Protein AF-A0A1Y5XX69-F1 (afdb_monomer)

Radius of gyration: 22.58 Å; Cα contacts (8 Å, |Δi|>4): 52; chains: 1; bounding box: 39×44×82 Å

Mean predicted aligned error: 10.99 Å

Secondary structure (DSSP, 8-state):
--HHHHHHHHHHHHHHHHHHHHHHHHS-HHHHHHHHHHHHHHHHHHHHHHHHHT-B-TTSBBSSSS-TT-PPBSS-HHHHHHHIIIIITGGGS-----------------

Sequence (110 aa):
MNEVLASTLRKAVYERLDYLDRLVNEADVPSRASLADSEIARMTAAWRSLLADHEPDERGRCRACGGWRRRRPHPCSVWTTAHKNLIVVDTRSTPTTGRHTAASYLPTAG

Organism: Kibdelosporangium aridum (NCBI:txid2030)

pLDDT: mean 82.32, std 16.82, range [44.62, 97.69]

Structure (mmCIF, N/CA/C/O backbone):
data_AF-A0A1Y5XX69-F1
#
_entry.id   AF-A0A1Y5XX69-F1
#
loop_
_atom_site.group_PDB
_atom_site.id
_atom_site.type_symbol
_atom_site.label_atom_id
_atom_site.label_alt_id
_atom_site.label_comp_id
_atom_site.label_asym_id
_atom_site.label_entity_id
_atom_site.label_seq_id
_atom_site.pdbx_PDB_ins_code
_atom_site.Cartn_x
_atom_site.Cartn_y
_atom_site.Cartn_z
_atom_site.occupancy
_atom_site.B_iso_or_equiv
_atom_site.auth_seq_id
_atom_site.auth_comp_id
_atom_site.auth_asym_id
_atom_site.auth_atom_id
_atom_site.pdbx_PDB_model_num
ATOM 1 N N . MET A 1 1 ? -2.046 -15.550 18.087 1.00 61.47 1 MET A N 1
ATOM 2 C CA . MET A 1 1 ? -1.209 -15.815 16.896 1.00 61.47 1 MET A CA 1
ATOM 3 C C . MET A 1 1 ? 0.183 -16.159 17.401 1.00 61.47 1 MET A C 1
ATOM 5 O O . MET A 1 1 ? 0.646 -15.446 18.280 1.00 61.47 1 MET A O 1
ATOM 9 N N . ASN A 1 2 ? 0.795 -17.261 16.950 1.00 86.19 2 ASN A N 1
ATOM 10 C CA . ASN A 1 2 ? 2.141 -17.641 17.399 1.00 86.19 2 ASN A CA 1
ATOM 11 C C . ASN A 1 2 ? 3.152 -16.575 16.937 1.00 86.19 2 ASN A C 1
ATOM 13 O O . ASN A 1 2 ? 3.106 -16.152 15.781 1.00 86.19 2 ASN A O 1
ATOM 17 N N . GLU A 1 3 ? 4.038 -16.144 17.828 1.00 84.12 3 GLU A N 1
ATOM 18 C CA . GLU A 1 3 ? 5.079 -15.144 17.574 1.00 84.12 3 GLU A CA 1
ATOM 19 C C . GLU A 1 3 ? 5.950 -15.512 16.362 1.00 84.12 3 GLU A C 1
ATOM 21 O O . GLU A 1 3 ? 6.250 -14.659 15.527 1.00 84.12 3 GLU A O 1
ATOM 26 N N . VAL A 1 4 ? 6.241 -16.806 16.193 1.00 87.69 4 VAL A N 1
ATOM 27 C CA . VAL A 1 4 ? 6.999 -17.346 15.052 1.00 87.69 4 VAL A CA 1
ATOM 28 C C . VAL A 1 4 ? 6.266 -17.150 13.718 1.00 87.69 4 VAL A C 1
ATOM 30 O O . VAL A 1 4 ? 6.885 -16.848 12.698 1.00 87.69 4 VAL A O 1
ATOM 33 N N . LEU A 1 5 ? 4.935 -17.282 13.702 1.00 89.75 5 LEU A N 1
ATOM 34 C CA . LEU A 1 5 ? 4.143 -17.062 12.488 1.00 89.75 5 LEU A CA 1
ATOM 35 C C . LEU A 1 5 ? 4.111 -15.573 12.122 1.00 89.75 5 LEU A C 1
ATOM 37 O O . LEU A 1 5 ? 4.270 -15.220 10.955 1.00 89.75 5 LEU A O 1
ATOM 41 N N . ALA A 1 6 ? 3.936 -14.699 13.117 1.00 87.69 6 ALA A N 1
ATOM 42 C CA . ALA A 1 6 ? 3.906 -13.255 12.905 1.00 87.69 6 ALA A CA 1
ATOM 43 C C . ALA A 1 6 ? 5.253 -12.723 12.385 1.00 87.69 6 ALA A C 1
ATOM 45 O O . ALA A 1 6 ? 5.279 -11.897 11.470 1.00 87.69 6 ALA A O 1
ATOM 46 N N . SER A 1 7 ? 6.371 -13.220 12.923 1.00 91.00 7 SER A N 1
ATOM 47 C CA . SER A 1 7 ? 7.710 -12.843 12.461 1.00 91.00 7 SER A CA 1
ATOM 48 C C . SER A 1 7 ? 8.008 -13.371 11.055 1.00 91.00 7 SER A C 1
ATOM 50 O O . SER A 1 7 ? 8.539 -12.626 10.230 1.00 91.00 7 SER A O 1
ATOM 52 N N . THR A 1 8 ? 7.593 -14.602 10.743 1.00 95.06 8 THR A N 1
ATOM 53 C CA . THR A 1 8 ? 7.748 -15.198 9.405 1.00 95.06 8 THR A CA 1
ATOM 54 C C . THR A 1 8 ? 6.958 -14.425 8.351 1.00 95.06 8 THR A C 1
ATOM 56 O O . THR A 1 8 ? 7.512 -14.068 7.314 1.00 95.06 8 THR A O 1
ATOM 59 N N . LEU A 1 9 ? 5.690 -14.097 8.631 1.00 94.38 9 LEU A N 1
ATOM 60 C CA . LEU A 1 9 ? 4.865 -13.292 7.727 1.00 94.38 9 LEU A CA 1
ATOM 61 C C . LEU A 1 9 ? 5.490 -11.915 7.487 1.00 94.38 9 LEU A C 1
ATOM 63 O O . LEU A 1 9 ? 5.619 -11.484 6.344 1.00 94.38 9 LEU A O 1
ATOM 67 N N . ARG A 1 10 ? 5.915 -11.236 8.560 1.00 94.38 10 ARG A N 1
ATOM 68 C CA . ARG A 1 10 ? 6.572 -9.928 8.463 1.00 94.38 10 ARG A CA 1
ATOM 69 C C . ARG A 1 10 ? 7.818 -10.003 7.579 1.00 94.38 10 ARG A C 1
ATOM 71 O O . ARG A 1 10 ? 7.982 -9.154 6.710 1.00 94.38 10 ARG A O 1
ATOM 78 N N . LYS A 1 11 ? 8.672 -11.008 7.786 1.00 96.19 11 LYS A N 1
ATOM 79 C CA . LYS A 1 11 ? 9.889 -11.211 6.991 1.00 96.19 11 LYS A CA 1
ATOM 80 C C . LYS A 1 11 ? 9.566 -11.424 5.511 1.00 96.19 11 LYS A C 1
ATOM 82 O O . LYS A 1 11 ? 10.108 -10.704 4.683 1.00 96.19 11 LYS A O 1
ATOM 87 N N . ALA A 1 12 ? 8.639 -12.327 5.195 1.00 95.81 12 ALA A N 1
ATOM 88 C CA . ALA A 1 12 ? 8.250 -12.617 3.815 1.00 95.81 12 ALA A CA 1
ATOM 89 C C . ALA A 1 12 ? 7.701 -11.378 3.082 1.00 95.81 12 ALA A C 1
ATOM 91 O O . ALA A 1 12 ? 7.980 -11.175 1.901 1.00 95.81 12 ALA A O 1
ATOM 92 N N . VAL A 1 13 ? 6.952 -10.517 3.784 1.00 95.69 13 VAL A N 1
ATOM 93 C CA . VAL A 1 13 ? 6.477 -9.244 3.223 1.00 95.69 13 VAL A CA 1
ATOM 94 C C . VAL A 1 13 ? 7.649 -8.325 2.873 1.00 95.69 13 VAL A C 1
ATOM 96 O O . VAL A 1 13 ? 7.679 -7.801 1.762 1.00 95.69 13 VAL A O 1
ATOM 99 N N . TYR A 1 14 ? 8.622 -8.147 3.773 1.00 96.69 14 TYR A N 1
ATOM 100 C CA . TYR A 1 14 ? 9.793 -7.309 3.486 1.00 96.69 14 TYR A CA 1
ATOM 101 C C . TYR A 1 14 ? 10.653 -7.879 2.354 1.00 96.69 14 TYR A C 1
ATOM 103 O O . TYR A 1 14 ? 10.996 -7.141 1.440 1.00 96.69 14 TYR A O 1
ATOM 111 N N . GLU A 1 15 ? 10.897 -9.190 2.332 1.00 96.81 15 GLU A N 1
ATOM 112 C CA . GLU A 1 15 ? 11.647 -9.835 1.244 1.00 96.81 15 GLU A CA 1
ATOM 113 C C . GLU A 1 15 ? 10.974 -9.639 -0.121 1.00 96.81 15 GLU A C 1
ATOM 115 O O . GLU A 1 15 ? 11.653 -9.435 -1.131 1.00 96.81 15 GLU A O 1
ATOM 120 N N . ARG A 1 16 ? 9.633 -9.657 -0.172 1.00 93.88 16 ARG A N 1
ATOM 121 C CA . ARG A 1 16 ? 8.902 -9.349 -1.407 1.00 93.88 16 ARG A CA 1
ATOM 122 C C . ARG A 1 16 ? 9.110 -7.899 -1.837 1.00 93.88 16 ARG A C 1
ATOM 124 O O . ARG A 1 16 ? 9.296 -7.667 -3.029 1.00 93.88 16 ARG A O 1
ATOM 131 N N . LEU A 1 17 ? 9.068 -6.945 -0.909 1.00 94.81 17 LEU A N 1
ATOM 132 C CA . LEU A 1 17 ? 9.304 -5.532 -1.219 1.00 94.81 17 LEU A CA 1
ATOM 133 C C . LEU A 1 17 ? 10.736 -5.310 -1.726 1.00 94.81 17 LEU A C 1
ATOM 135 O O . LEU A 1 17 ? 10.909 -4.684 -2.768 1.00 94.81 17 LEU A O 1
ATOM 139 N N . ASP A 1 18 ? 11.729 -5.915 -1.073 1.00 95.31 18 ASP A N 1
ATOM 140 C CA . ASP A 1 18 ? 13.135 -5.848 -1.489 1.00 95.31 18 ASP A CA 1
ATOM 141 C C . ASP A 1 18 ? 13.349 -6.474 -2.875 1.00 95.31 18 ASP A C 1
ATOM 143 O O . ASP A 1 18 ? 14.155 -6.003 -3.677 1.00 95.31 18 ASP A O 1
ATOM 147 N N . TYR A 1 19 ? 12.618 -7.547 -3.193 1.00 91.44 19 TYR A N 1
ATOM 148 C CA . TYR A 1 19 ? 12.650 -8.151 -4.523 1.00 91.44 19 TYR A CA 1
ATOM 149 C C . TYR A 1 19 ? 12.097 -7.222 -5.607 1.00 91.44 19 TYR A C 1
ATOM 151 O O . TYR A 1 19 ? 12.694 -7.125 -6.679 1.00 91.44 19 TYR A O 1
ATOM 159 N N . LEU A 1 20 ? 10.984 -6.536 -5.338 1.00 91.94 20 LEU A N 1
ATOM 160 C CA . LEU A 1 20 ? 10.410 -5.577 -6.283 1.00 91.94 20 LEU A CA 1
ATOM 161 C C . LEU A 1 20 ? 11.335 -4.380 -6.506 1.00 91.94 20 LEU A C 1
ATOM 163 O O . LEU A 1 20 ? 11.524 -3.978 -7.652 1.00 91.94 20 LEU A O 1
ATOM 167 N N . ASP A 1 21 ? 11.948 -3.862 -5.442 1.00 92.75 21 ASP A N 1
ATOM 168 C CA . ASP A 1 21 ? 12.912 -2.765 -5.540 1.00 92.75 21 ASP A CA 1
ATOM 169 C C . ASP A 1 21 ? 14.127 -3.162 -6.391 1.00 92.75 21 ASP A C 1
ATOM 171 O O . ASP A 1 21 ? 14.515 -2.451 -7.320 1.00 92.75 21 ASP A O 1
ATOM 175 N N . ARG A 1 22 ? 14.660 -4.369 -6.172 1.00 92.50 22 ARG A N 1
ATOM 176 C CA . ARG A 1 22 ? 15.754 -4.908 -6.985 1.00 92.50 22 ARG A CA 1
ATOM 177 C C . ARG A 1 22 ? 15.389 -5.001 -8.465 1.00 92.50 22 ARG A C 1
ATOM 179 O O . ARG A 1 22 ? 16.159 -4.556 -9.309 1.00 92.50 22 ARG A O 1
ATOM 186 N N . LEU A 1 23 ? 14.208 -5.532 -8.793 1.00 90.06 23 LEU A N 1
ATOM 187 C CA . LEU A 1 23 ? 13.768 -5.635 -10.187 1.00 90.06 23 LEU A CA 1
ATOM 188 C C . LEU A 1 23 ? 13.646 -4.268 -10.863 1.00 90.06 23 LEU A C 1
ATOM 190 O O . LEU A 1 23 ? 14.032 -4.125 -12.019 1.00 90.06 23 LEU A O 1
ATOM 194 N N . VAL A 1 24 ? 13.121 -3.260 -10.167 1.00 89.56 24 VAL A N 1
ATOM 195 C CA . VAL A 1 24 ? 12.990 -1.909 -10.731 1.00 89.56 24 VAL A CA 1
ATOM 196 C C . VAL A 1 24 ? 14.359 -1.296 -11.048 1.00 89.56 24 VAL A C 1
ATOM 198 O O . VAL A 1 24 ? 14.477 -0.585 -12.049 1.00 89.56 24 VAL A O 1
ATOM 201 N N . ASN A 1 25 ? 15.376 -1.589 -10.234 1.00 91.50 25 ASN A N 1
ATOM 202 C CA . ASN A 1 25 ? 16.723 -1.034 -10.371 1.00 91.50 25 ASN A CA 1
ATOM 203 C C . ASN A 1 25 ? 17.624 -1.815 -11.344 1.00 91.50 25 ASN A C 1
ATOM 205 O O . ASN A 1 25 ? 18.476 -1.212 -11.992 1.00 91.50 25 ASN A O 1
ATOM 209 N N . GLU A 1 26 ? 17.446 -3.133 -11.457 1.00 93.31 26 GLU A N 1
ATOM 210 C CA . GLU A 1 26 ? 18.367 -4.011 -12.195 1.00 93.31 26 GLU A CA 1
ATOM 211 C C . GLU A 1 26 ? 17.809 -4.524 -13.532 1.00 93.31 26 GLU A C 1
ATOM 213 O O . GLU A 1 26 ? 18.588 -4.880 -14.416 1.00 93.31 26 GLU A O 1
ATOM 218 N N . ALA A 1 27 ? 16.484 -4.588 -13.707 1.00 90.06 27 ALA A N 1
ATOM 219 C CA . ALA A 1 27 ? 15.897 -5.193 -14.901 1.00 90.06 27 ALA A CA 1
ATOM 220 C C . ALA A 1 27 ? 15.934 -4.264 -16.127 1.00 90.06 27 ALA A C 1
ATOM 222 O O . ALA A 1 27 ? 15.905 -3.033 -16.024 1.00 90.06 27 ALA A O 1
ATOM 223 N N . ASP A 1 28 ? 15.946 -4.870 -17.317 1.00 91.88 28 ASP A N 1
ATOM 224 C CA . ASP A 1 28 ? 15.832 -4.137 -18.575 1.00 91.88 28 ASP A CA 1
ATOM 225 C C . ASP A 1 28 ? 14.464 -3.445 -18.732 1.00 91.88 28 ASP A C 1
ATOM 227 O O . ASP A 1 28 ? 13.494 -3.714 -18.018 1.00 91.88 28 ASP A O 1
ATOM 231 N N . VAL A 1 29 ? 14.385 -2.499 -19.671 1.00 91.31 29 VAL A N 1
ATOM 232 C CA . VAL A 1 29 ? 13.182 -1.678 -19.881 1.00 91.31 29 VAL A CA 1
ATOM 233 C C . VAL A 1 29 ? 11.934 -2.523 -20.201 1.00 91.31 29 VAL A C 1
ATOM 235 O O . VAL A 1 29 ? 10.904 -2.271 -19.572 1.00 91.31 29 VAL A O 1
ATOM 238 N N . PRO A 1 30 ? 11.974 -3.530 -21.101 1.00 89.19 30 PRO A N 1
ATOM 239 C CA . PRO A 1 30 ? 10.818 -4.396 -21.350 1.00 89.19 30 PRO A CA 1
ATOM 240 C C . PRO A 1 30 ? 10.345 -5.161 -20.107 1.00 89.19 30 PRO A C 1
ATOM 242 O O . PRO A 1 30 ? 9.146 -5.201 -19.823 1.00 89.19 30 PRO A O 1
ATOM 245 N N . SER A 1 31 ? 11.272 -5.721 -19.328 1.00 86.31 31 SER A N 1
ATOM 246 C CA . SER A 1 31 ? 10.957 -6.453 -18.099 1.00 86.31 31 SER A CA 1
ATOM 247 C C . SER A 1 31 ? 10.362 -5.531 -17.036 1.00 86.31 31 SER A C 1
ATOM 249 O O . SER A 1 31 ? 9.391 -5.895 -16.372 1.00 86.31 31 SER A O 1
ATOM 251 N N . ARG A 1 32 ? 10.879 -4.302 -16.912 1.00 90.69 32 ARG A N 1
ATOM 252 C CA . ARG A 1 32 ? 10.319 -3.268 -16.028 1.00 90.69 32 ARG A CA 1
ATOM 253 C C . ARG A 1 32 ? 8.913 -2.850 -16.445 1.00 90.69 32 ARG A C 1
ATOM 255 O O . ARG A 1 32 ? 8.060 -2.703 -15.576 1.00 90.69 32 ARG A O 1
ATOM 262 N N . ALA A 1 33 ? 8.658 -2.682 -17.743 1.00 88.75 33 ALA A N 1
ATOM 263 C CA . ALA A 1 33 ? 7.329 -2.346 -18.252 1.00 88.75 33 ALA A CA 1
ATOM 264 C C . ALA A 1 33 ? 6.318 -3.465 -17.951 1.00 88.75 33 ALA A C 1
ATOM 266 O O . ALA A 1 33 ? 5.261 -3.205 -17.381 1.00 88.75 33 ALA A O 1
ATOM 267 N N . SER A 1 34 ? 6.686 -4.722 -18.223 1.00 87.00 34 SER A N 1
ATOM 268 C CA . SER A 1 34 ? 5.843 -5.878 -17.894 1.00 87.00 34 SER A CA 1
ATOM 269 C C . SER A 1 34 ? 5.592 -6.012 -16.388 1.00 87.00 34 SER A C 1
ATOM 271 O O . SER A 1 34 ? 4.492 -6.385 -15.971 1.00 87.00 34 SER A O 1
ATOM 273 N N . LEU A 1 35 ? 6.598 -5.718 -15.558 1.00 87.69 35 LEU A N 1
ATOM 274 C CA . LEU A 1 35 ? 6.443 -5.710 -14.108 1.00 87.69 35 LEU A CA 1
ATOM 275 C C . LEU A 1 35 ? 5.474 -4.607 -13.669 1.00 87.69 35 LEU A C 1
ATOM 277 O O . LEU A 1 35 ? 4.584 -4.885 -12.865 1.00 87.69 35 LEU A O 1
ATOM 281 N N . ALA A 1 36 ? 5.616 -3.396 -14.216 1.00 88.31 36 ALA A N 1
ATOM 282 C CA . ALA A 1 36 ? 4.817 -2.228 -13.858 1.00 88.31 36 ALA A CA 1
ATOM 283 C C . ALA A 1 36 ? 3.316 -2.471 -14.046 1.00 88.31 36 ALA A C 1
ATOM 285 O O . ALA A 1 36 ? 2.566 -2.246 -13.102 1.00 88.31 36 ALA A O 1
ATOM 286 N N . ASP A 1 37 ? 2.876 -3.009 -15.186 1.00 88.00 37 ASP A N 1
ATOM 287 C CA . ASP A 1 37 ? 1.447 -3.270 -15.429 1.00 88.00 37 ASP A CA 1
ATOM 288 C C . ASP A 1 37 ? 0.842 -4.177 -14.351 1.00 88.00 37 ASP A C 1
ATOM 290 O O . ASP A 1 37 ? -0.218 -3.903 -13.778 1.00 88.00 37 ASP A O 1
ATOM 294 N N . SER A 1 38 ? 1.556 -5.256 -14.026 1.00 88.50 38 SER A N 1
ATOM 295 C CA . SER A 1 38 ? 1.079 -6.243 -13.064 1.00 88.50 38 SER A CA 1
ATOM 296 C C . SER A 1 38 ? 1.162 -5.745 -11.613 1.00 88.50 38 SER A C 1
ATOM 298 O O . SER A 1 38 ? 0.249 -6.000 -10.823 1.00 88.50 38 SER A O 1
ATOM 300 N N . GLU A 1 39 ? 2.221 -5.017 -11.250 1.00 91.31 39 GLU A N 1
ATOM 301 C CA . GLU A 1 39 ? 2.409 -4.502 -9.893 1.00 91.31 39 GLU A CA 1
ATOM 302 C C . GLU A 1 39 ? 1.551 -3.267 -9.616 1.00 91.31 39 GLU A C 1
ATOM 304 O O . GLU A 1 39 ? 0.979 -3.185 -8.535 1.00 91.31 39 GLU A O 1
ATOM 309 N N . ILE A 1 40 ? 1.357 -2.353 -10.574 1.00 91.38 40 ILE A N 1
ATOM 310 C CA . ILE A 1 40 ? 0.452 -1.199 -10.421 1.00 91.38 40 ILE A CA 1
ATOM 311 C C . ILE A 1 40 ? -0.977 -1.685 -10.167 1.00 91.38 40 ILE A C 1
ATOM 313 O O . ILE A 1 40 ? -1.643 -1.192 -9.249 1.00 91.38 40 ILE A O 1
ATOM 317 N N . ALA A 1 41 ? -1.441 -2.684 -10.926 1.00 92.25 41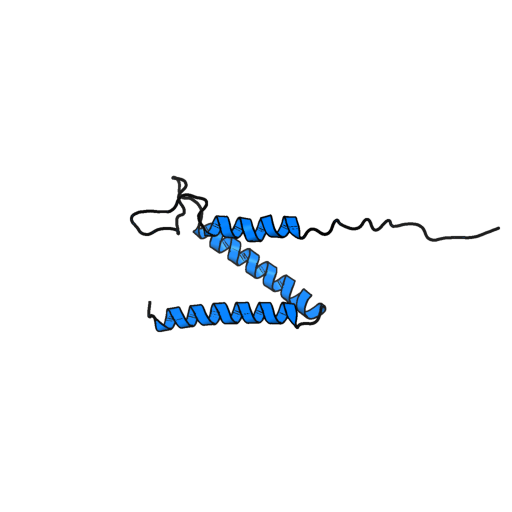 ALA A N 1
ATOM 318 C CA . ALA A 1 41 ? -2.763 -3.270 -10.732 1.00 92.25 41 ALA A CA 1
ATOM 319 C C . ALA A 1 41 ? -2.902 -3.904 -9.337 1.00 92.25 41 ALA A C 1
ATOM 321 O O . ALA A 1 41 ? -3.864 -3.615 -8.616 1.00 92.25 41 ALA A O 1
ATOM 322 N N . ARG A 1 42 ? -1.914 -4.710 -8.918 1.00 92.06 42 ARG A N 1
ATOM 323 C CA . ARG A 1 42 ? -1.882 -5.318 -7.577 1.00 92.06 42 ARG A CA 1
ATOM 324 C C . ARG A 1 42 ? -1.861 -4.273 -6.463 1.00 92.06 42 ARG A C 1
ATOM 326 O O . ARG A 1 42 ? -2.650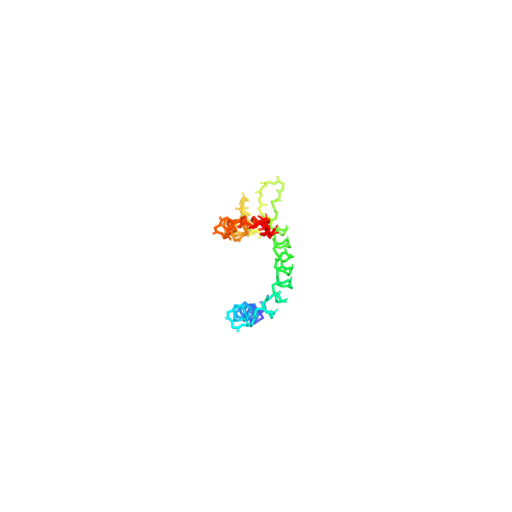 -4.381 -5.527 1.00 92.06 42 ARG 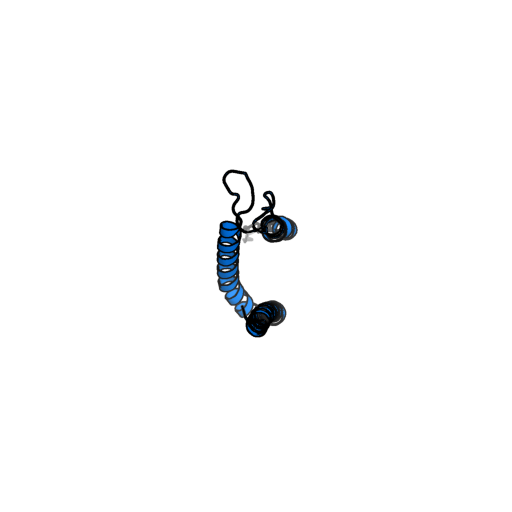A O 1
ATOM 333 N N . MET A 1 43 ? -1.015 -3.249 -6.568 1.00 93.38 43 MET A N 1
ATOM 334 C CA . MET A 1 43 ? -0.896 -2.201 -5.551 1.00 93.38 43 MET A CA 1
ATOM 335 C C . MET A 1 43 ? -2.162 -1.357 -5.461 1.00 93.38 43 MET A C 1
ATOM 337 O O . MET A 1 43 ? -2.614 -1.049 -4.362 1.00 93.38 43 MET A O 1
ATOM 341 N N . THR A 1 44 ? -2.789 -1.041 -6.594 1.00 94.81 44 THR A N 1
ATOM 342 C CA . THR A 1 44 ? -4.074 -0.330 -6.617 1.00 94.81 44 THR A CA 1
ATOM 343 C C . THR A 1 44 ? -5.164 -1.133 -5.907 1.00 94.81 44 THR A C 1
ATOM 345 O O . THR A 1 44 ? -5.914 -0.581 -5.100 1.00 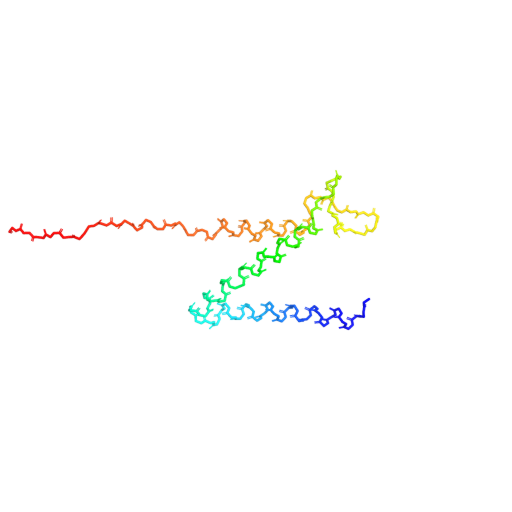94.81 44 THR A O 1
ATOM 348 N N . ALA A 1 45 ? -5.246 -2.442 -6.165 1.00 96.25 45 ALA A N 1
ATOM 349 C CA . ALA A 1 45 ? -6.197 -3.321 -5.487 1.00 96.25 45 ALA A CA 1
ATOM 350 C C . ALA A 1 45 ? -5.920 -3.414 -3.975 1.00 96.25 45 ALA A C 1
ATOM 352 O O . ALA A 1 45 ? -6.845 -3.268 -3.173 1.00 96.25 45 ALA A O 1
ATOM 353 N N . ALA A 1 46 ? -4.653 -3.579 -3.584 1.00 95.31 46 ALA A N 1
AT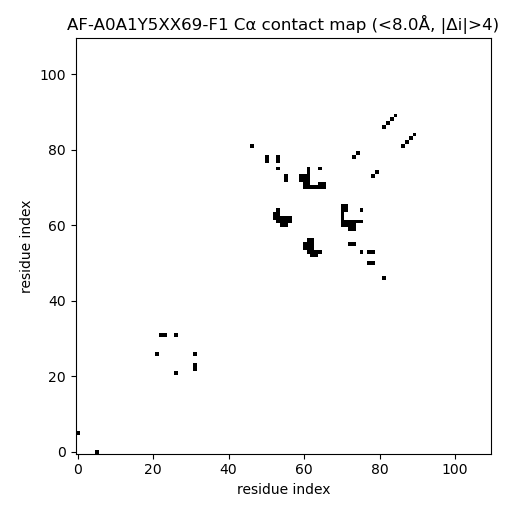OM 354 C CA . ALA A 1 46 ? -4.239 -3.629 -2.185 1.00 95.31 46 ALA A CA 1
ATOM 355 C C . ALA A 1 46 ? -4.575 -2.328 -1.436 1.00 95.31 46 ALA A C 1
ATOM 357 O O . ALA A 1 46 ? -5.148 -2.382 -0.349 1.00 95.31 46 ALA A O 1
ATOM 358 N N . TRP A 1 47 ? -4.300 -1.161 -2.032 1.00 96.62 47 TRP A N 1
ATOM 359 C CA . TRP A 1 47 ? -4.661 0.135 -1.452 1.00 96.62 47 TRP A CA 1
ATOM 360 C C . TRP A 1 47 ? -6.169 0.301 -1.291 1.00 96.62 47 TRP A C 1
ATOM 362 O O . TRP A 1 47 ? -6.609 0.725 -0.229 1.00 96.62 47 TRP A O 1
ATOM 372 N N . ARG A 1 48 ? -6.972 -0.059 -2.301 1.00 97.56 48 ARG A N 1
ATOM 373 C CA . ARG A 1 48 ? -8.441 0.013 -2.203 1.00 97.56 48 ARG A CA 1
ATOM 374 C C . ARG A 1 48 ? -8.977 -0.861 -1.073 1.00 97.56 48 ARG A C 1
ATOM 376 O O . ARG A 1 48 ? -9.799 -0.389 -0.296 1.00 97.56 48 ARG A O 1
ATOM 383 N N . SER A 1 49 ? -8.481 -2.093 -0.955 1.00 97.69 49 SER A N 1
ATOM 384 C CA . SER A 1 49 ? -8.859 -2.995 0.138 1.00 97.69 49 SER A CA 1
ATOM 385 C C . SER A 1 49 ? -8.475 -2.413 1.500 1.00 97.69 49 SER A C 1
ATOM 387 O O . SER A 1 49 ? -9.310 -2.335 2.394 1.00 97.69 49 SER A O 1
ATOM 389 N N . LEU A 1 50 ? -7.231 -1.946 1.645 1.00 96.25 50 LEU A N 1
ATOM 390 C CA . LEU A 1 50 ? -6.735 -1.379 2.897 1.00 96.25 50 LEU A CA 1
ATOM 391 C C . LEU A 1 50 ? -7.495 -0.104 3.297 1.00 96.25 50 LEU A C 1
ATOM 393 O O . LEU A 1 50 ? -7.772 0.109 4.472 1.00 96.25 50 LEU A O 1
ATOM 397 N N . LEU A 1 51 ? -7.834 0.760 2.342 1.00 96.62 51 LEU A N 1
ATOM 398 C CA . LEU A 1 51 ? -8.591 1.981 2.619 1.00 96.62 51 LEU A CA 1
ATOM 399 C C . LEU A 1 51 ? -10.042 1.678 3.001 1.00 96.62 51 LEU A C 1
ATOM 401 O O . LEU A 1 51 ? -10.546 2.309 3.927 1.00 96.62 51 LEU A O 1
ATOM 405 N N . ALA A 1 52 ? -10.671 0.681 2.369 1.00 96.25 52 ALA A N 1
ATOM 406 C CA . ALA A 1 52 ? -12.018 0.234 2.721 1.00 96.25 52 ALA A CA 1
ATOM 407 C C . ALA A 1 52 ? -12.105 -0.231 4.187 1.00 96.25 52 ALA A C 1
ATOM 409 O O . ALA A 1 52 ? -13.017 0.166 4.913 1.00 96.25 52 ALA A O 1
ATOM 410 N N . ASP A 1 53 ? -11.107 -0.982 4.664 1.00 95.06 53 ASP A N 1
ATOM 411 C CA . ASP A 1 53 ? -11.015 -1.403 6.072 1.00 95.06 53 ASP A CA 1
ATOM 412 C C . ASP A 1 53 ? -10.851 -0.213 7.042 1.00 95.06 53 ASP A C 1
ATOM 414 O O . ASP A 1 53 ? -11.171 -0.293 8.235 1.00 95.06 53 ASP A O 1
ATOM 418 N N . HIS A 1 54 ? -10.359 0.916 6.530 1.00 95.00 54 HIS A N 1
ATOM 419 C CA . HIS A 1 54 ? -10.067 2.137 7.274 1.00 95.00 54 HIS A CA 1
ATOM 420 C C . HIS A 1 54 ? -11.087 3.266 7.047 1.00 95.00 54 HIS A C 1
ATOM 422 O O . HIS A 1 54 ? -10.847 4.395 7.493 1.00 95.00 54 HIS A O 1
ATOM 428 N N . GLU A 1 55 ? -12.222 2.984 6.405 1.00 94.25 55 GLU A N 1
ATOM 429 C CA . GLU A 1 55 ? -13.331 3.931 6.270 1.00 94.25 55 GLU A CA 1
ATOM 430 C C . GLU A 1 55 ? -13.809 4.428 7.650 1.00 94.25 55 GLU A C 1
ATOM 432 O O . GLU A 1 55 ? -13.828 3.660 8.630 1.00 94.25 55 GLU A O 1
ATOM 437 N N . PRO A 1 56 ? -14.198 5.710 7.778 1.00 93.06 56 PRO A N 1
ATOM 438 C CA . PRO A 1 56 ? -14.883 6.186 8.965 1.00 93.06 56 PRO A CA 1
ATOM 439 C C . PRO A 1 56 ? -16.179 5.399 9.245 1.00 93.06 56 PRO A C 1
ATOM 441 O O . PRO A 1 56 ? -16.897 4.917 8.365 1.00 93.06 56 PRO A O 1
ATOM 444 N N . ASP A 1 57 ? -16.485 5.229 10.525 1.00 89.75 57 ASP A N 1
ATOM 445 C CA . ASP A 1 57 ? -17.824 4.891 10.991 1.00 89.75 57 ASP A CA 1
ATOM 446 C C . ASP A 1 57 ? -18.739 6.126 10.960 1.00 89.75 57 ASP A C 1
ATOM 448 O O . ASP A 1 57 ? -18.314 7.235 10.631 1.00 89.75 57 ASP A O 1
ATOM 452 N N . GLU A 1 58 ? -20.004 5.945 11.337 1.00 90.75 58 GLU A N 1
ATOM 453 C CA . GLU A 1 58 ? -21.016 7.013 11.399 1.00 90.75 58 GLU A CA 1
ATOM 454 C C . GLU A 1 58 ? -20.596 8.211 12.269 1.00 90.75 58 GLU A C 1
ATOM 456 O O . GLU A 1 58 ? -21.161 9.295 12.159 1.00 90.75 58 GLU A O 1
ATOM 461 N N . ARG A 1 59 ? -19.595 8.038 13.142 1.00 89.50 59 ARG A N 1
ATOM 462 C CA . ARG A 1 59 ? -19.066 9.079 14.032 1.00 89.50 59 ARG A CA 1
ATOM 463 C C . ARG A 1 59 ? -17.760 9.685 13.511 1.00 89.50 59 ARG A C 1
ATOM 465 O O . ARG A 1 59 ? -17.063 10.359 14.269 1.00 89.50 59 ARG A O 1
ATOM 472 N N . GLY A 1 60 ? -17.389 9.419 12.258 1.00 91.00 60 GLY A N 1
ATOM 473 C CA . GLY A 1 60 ? -16.162 9.928 11.647 1.00 91.00 60 GLY A CA 1
ATOM 474 C C . GLY A 1 60 ? -14.884 9.285 12.195 1.00 91.00 60 GLY A C 1
ATOM 475 O O . GLY A 1 60 ? -13.805 9.877 12.097 1.00 91.00 60 GLY A O 1
ATOM 476 N N . ARG A 1 61 ? -14.966 8.100 12.819 1.00 91.12 61 ARG A N 1
ATOM 477 C CA . ARG A 1 61 ? -13.795 7.411 13.389 1.00 91.12 61 ARG A CA 1
ATOM 478 C C . ARG A 1 61 ? -13.416 6.193 12.572 1.00 91.12 61 ARG A C 1
ATOM 480 O O . ARG A 1 61 ? -14.272 5.424 12.162 1.00 91.12 61 ARG A O 1
ATOM 487 N N . CYS A 1 62 ? -12.119 5.980 12.381 1.00 92.44 62 CYS A N 1
ATOM 488 C CA . CYS A 1 62 ? -11.627 4.821 11.645 1.00 92.44 62 CYS A CA 1
ATOM 489 C C . CYS A 1 62 ? -12.035 3.516 12.347 1.00 92.44 62 CYS A C 1
ATOM 491 O O . CYS A 1 62 ? -11.840 3.365 13.559 1.00 92.44 62 CYS A O 1
ATOM 493 N N . ARG A 1 63 ? -12.581 2.568 11.577 1.00 86.31 63 ARG A N 1
ATOM 494 C CA . ARG A 1 63 ? -13.088 1.288 12.094 1.00 86.31 63 ARG A CA 1
ATOM 495 C C . ARG A 1 63 ? -11.981 0.350 12.571 1.00 86.31 63 ARG A C 1
ATOM 497 O O . ARG A 1 63 ? -12.169 -0.321 13.586 1.00 86.31 63 ARG A O 1
ATOM 504 N N . ALA A 1 64 ? -10.844 0.352 11.877 1.00 89.50 64 ALA A N 1
ATOM 505 C CA . ALA A 1 64 ? -9.698 -0.512 12.156 1.00 89.50 64 ALA A CA 1
ATOM 506 C C . ALA A 1 64 ? -8.674 0.106 13.127 1.00 89.50 64 ALA A C 1
ATOM 508 O O . ALA A 1 64 ? -7.993 -0.606 13.865 1.00 89.50 64 ALA A O 1
ATOM 509 N N . CYS A 1 65 ? -8.544 1.438 13.166 1.00 88.12 65 CYS A N 1
ATOM 510 C CA . CYS A 1 65 ? -7.546 2.093 14.012 1.00 88.12 65 CYS A CA 1
ATOM 511 C C . CYS A 1 65 ? -8.055 2.329 15.440 1.00 88.12 65 CYS A C 1
ATOM 513 O O . CYS A 1 65 ? -8.808 3.270 15.694 1.00 88.12 65 CYS A O 1
ATOM 515 N N . GLY A 1 66 ? -7.530 1.563 16.396 1.00 71.88 66 GLY A N 1
ATOM 516 C CA . GLY A 1 66 ? -7.694 1.784 17.835 1.00 71.88 66 GLY A CA 1
ATOM 517 C C . GLY A 1 66 ? -8.052 0.506 18.590 1.00 71.88 66 GLY A C 1
ATOM 518 O O . GLY A 1 66 ? -8.663 -0.399 18.036 1.00 71.88 66 GLY A O 1
ATOM 519 N N . GLY A 1 67 ? -7.682 0.426 19.870 1.00 67.94 67 GLY A N 1
ATOM 520 C CA . GLY A 1 67 ? -8.190 -0.629 20.752 1.00 67.94 67 GLY A CA 1
ATOM 521 C C . GLY A 1 67 ? -9.665 -0.400 21.099 1.00 67.94 67 GLY A C 1
ATOM 522 O O . GLY A 1 67 ? -10.190 0.695 20.886 1.00 67.94 67 GLY A O 1
ATOM 523 N N . TRP A 1 68 ? -10.315 -1.397 21.714 1.00 60.44 68 TRP A N 1
ATOM 524 C CA . TRP A 1 68 ? -11.749 -1.381 22.070 1.00 60.44 68 TRP A CA 1
ATOM 525 C C . TRP A 1 68 ? -12.219 -0.065 22.727 1.00 60.44 68 TRP A C 1
ATOM 527 O O . TRP A 1 68 ? -13.335 0.390 22.492 1.00 60.44 68 TRP A O 1
ATOM 537 N N . ARG A 1 69 ? -11.355 0.614 23.494 1.00 64.88 69 ARG A N 1
ATOM 538 C CA . ARG A 1 69 ? -11.721 1.833 24.231 1.00 64.88 69 ARG A CA 1
ATOM 539 C C . ARG A 1 69 ? -11.557 3.156 23.470 1.00 64.88 69 ARG A C 1
ATOM 541 O O . ARG A 1 69 ? -12.197 4.123 23.871 1.00 64.88 69 ARG A O 1
ATOM 548 N N . ARG A 1 70 ? -10.737 3.261 22.410 1.00 72.44 70 ARG A N 1
ATOM 549 C CA . ARG A 1 70 ? -10.521 4.542 21.688 1.00 72.44 70 ARG A CA 1
ATOM 550 C C . ARG A 1 70 ? -10.162 4.333 20.214 1.00 72.44 70 ARG A C 1
ATOM 552 O O . ARG A 1 70 ? -8.992 4.162 19.875 1.00 72.44 70 ARG A O 1
ATOM 559 N N . ARG A 1 71 ? -11.171 4.422 19.341 1.00 78.06 71 ARG A N 1
ATOM 560 C CA . ARG A 1 71 ? -10.964 4.542 17.889 1.00 78.06 71 ARG A CA 1
ATOM 561 C C . ARG A 1 71 ? -10.350 5.897 17.541 1.00 78.06 71 ARG A C 1
ATOM 563 O O . ARG A 1 71 ? -10.676 6.904 18.174 1.00 78.06 71 ARG A O 1
ATOM 570 N N . ARG A 1 72 ? -9.456 5.914 16.554 1.00 84.81 72 ARG A N 1
ATOM 571 C CA . ARG A 1 72 ? -8.779 7.126 16.071 1.00 84.81 72 ARG A CA 1
ATOM 572 C C . ARG A 1 72 ? -9.712 7.945 15.163 1.00 84.81 72 ARG A C 1
ATOM 574 O O . ARG A 1 72 ? -10.479 7.341 14.409 1.00 84.81 72 ARG A O 1
ATOM 581 N N . PRO A 1 73 ? -9.657 9.289 15.214 1.00 88.44 73 PRO A N 1
ATOM 582 C CA . PRO A 1 73 ? -10.393 10.127 14.269 1.00 88.44 73 PRO A CA 1
ATOM 583 C C . PRO A 1 73 ? -9.889 9.899 12.838 1.00 88.44 73 PRO A C 1
ATOM 585 O O . PRO A 1 73 ? -8.723 9.550 12.632 1.00 88.44 73 PRO A O 1
ATOM 588 N N . HIS A 1 74 ? -10.777 10.075 11.862 1.00 87.69 74 HIS A N 1
ATOM 589 C CA . HIS A 1 74 ? -10.413 10.143 10.452 1.00 87.69 74 HIS A CA 1
ATOM 590 C C . HIS A 1 74 ? -9.896 11.558 10.094 1.00 87.69 74 HIS A C 1
ATOM 592 O O . HIS A 1 74 ? -10.458 12.530 10.602 1.00 87.69 74 HIS A O 1
ATOM 598 N N . PRO A 1 75 ? -8.874 11.707 9.224 1.00 92.00 75 PRO A N 1
ATOM 599 C CA . PRO A 1 75 ? -8.080 10.652 8.592 1.00 92.00 75 PRO A CA 1
ATOM 600 C C . PRO A 1 75 ? -7.085 10.014 9.568 1.00 92.00 75 PRO A C 1
ATOM 602 O O . PRO A 1 75 ? -6.363 10.689 10.301 1.00 92.00 75 PRO A O 1
ATOM 605 N N . CYS A 1 76 ? -7.033 8.681 9.572 1.00 94.12 76 CYS A N 1
ATOM 606 C CA . CYS A 1 76 ? -6.051 7.945 10.365 1.00 94.12 76 CYS A CA 1
ATOM 607 C C . CYS A 1 76 ? -4.689 7.882 9.649 1.00 94.12 76 CYS A C 1
ATOM 609 O O . CYS A 1 76 ? -4.548 8.324 8.509 1.00 94.12 76 CYS A O 1
ATOM 611 N N . SER A 1 77 ? -3.674 7.302 10.297 1.00 93.50 77 SER A N 1
ATOM 612 C CA . SER A 1 77 ? -2.323 7.205 9.725 1.00 93.50 77 SER A CA 1
ATOM 613 C C . SER A 1 77 ? -2.292 6.532 8.351 1.00 93.50 77 SER A C 1
ATOM 615 O O . SER A 1 77 ? -1.512 6.954 7.508 1.00 93.50 77 SER A O 1
ATOM 617 N N . VAL A 1 78 ? -3.155 5.541 8.099 1.00 95.69 78 VAL A N 1
ATOM 618 C CA . VAL A 1 78 ? -3.252 4.861 6.796 1.00 95.69 78 VAL A CA 1
ATOM 619 C C . VAL A 1 78 ? -3.723 5.815 5.698 1.00 95.69 78 VAL A C 1
ATOM 621 O O . VAL A 1 78 ? -3.057 5.923 4.673 1.00 95.69 78 VAL A O 1
ATOM 624 N N . TRP A 1 79 ? -4.795 6.575 5.937 1.00 95.12 79 TRP A N 1
ATOM 625 C CA . TRP A 1 79 ? -5.284 7.593 4.998 1.00 95.12 79 TRP A CA 1
ATOM 626 C C . TRP A 1 79 ? -4.250 8.695 4.751 1.00 95.12 79 TRP A C 1
ATOM 628 O O . TRP A 1 79 ? -4.011 9.085 3.609 1.00 95.12 79 TRP A O 1
ATOM 638 N N . THR A 1 80 ? -3.563 9.147 5.802 1.00 94.88 80 THR A N 1
ATOM 639 C CA . THR A 1 80 ? -2.476 10.127 5.676 1.00 94.88 80 THR A CA 1
ATOM 640 C C . THR A 1 80 ? -1.304 9.580 4.852 1.00 94.88 80 THR A C 1
ATOM 642 O O . THR A 1 80 ? -0.714 10.313 4.059 1.00 94.88 80 THR A O 1
ATOM 645 N N . THR A 1 81 ? -0.960 8.298 5.001 1.00 95.69 81 THR A N 1
ATOM 646 C CA . THR A 1 81 ? 0.074 7.637 4.189 1.00 95.69 81 THR A CA 1
ATOM 647 C C . THR A 1 81 ? -0.362 7.490 2.734 1.00 95.69 81 THR A C 1
ATOM 649 O O . THR A 1 81 ? 0.438 7.778 1.844 1.00 95.69 81 THR A O 1
ATOM 652 N N . ALA A 1 82 ? -1.614 7.105 2.479 1.00 94.94 82 ALA A N 1
ATOM 653 C CA . ALA A 1 82 ? -2.157 7.011 1.127 1.00 94.94 82 ALA A CA 1
ATOM 654 C C . ALA A 1 82 ? -2.108 8.372 0.421 1.00 94.94 82 ALA A C 1
ATOM 656 O O . ALA A 1 82 ? -1.547 8.474 -0.664 1.00 94.94 82 ALA A O 1
ATOM 657 N N . HIS A 1 83 ? -2.566 9.445 1.074 1.00 93.88 83 HIS A N 1
ATOM 658 C CA . HIS A 1 83 ? -2.483 10.801 0.524 1.00 93.88 83 HIS A CA 1
ATOM 659 C C . HIS A 1 83 ? -1.040 11.193 0.162 1.00 93.88 83 HIS A C 1
ATOM 661 O O . HIS A 1 83 ? -0.771 11.721 -0.917 1.00 93.88 83 HIS A O 1
ATOM 667 N N . LYS A 1 84 ? -0.077 10.909 1.048 1.00 94.06 84 LYS A N 1
ATOM 668 C CA . LYS A 1 84 ? 1.337 11.224 0.798 1.00 94.06 84 LYS A CA 1
ATOM 669 C C . LYS A 1 84 ? 1.902 10.486 -0.416 1.00 94.06 84 LYS A C 1
ATOM 671 O O . LYS A 1 84 ? 2.614 11.106 -1.196 1.00 94.06 84 LYS A O 1
ATOM 676 N N . ASN A 1 85 ? 1.609 9.197 -0.570 1.00 90.69 85 ASN A N 1
ATOM 677 C CA . ASN A 1 85 ? 2.253 8.363 -1.590 1.00 90.69 85 ASN A CA 1
ATOM 678 C C . ASN A 1 85 ? 1.499 8.324 -2.921 1.00 90.69 85 ASN A C 1
ATOM 680 O O . ASN A 1 85 ? 2.133 8.181 -3.956 1.00 90.69 85 ASN A O 1
ATOM 684 N N . LEU A 1 86 ? 0.173 8.461 -2.904 1.00 90.44 86 LEU A N 1
ATOM 685 C CA . LEU A 1 86 ? -0.654 8.377 -4.109 1.00 90.44 86 LEU A CA 1
ATOM 686 C C . LEU A 1 86 ? -0.951 9.745 -4.728 1.00 90.44 86 LEU A C 1
ATOM 688 O O . LEU A 1 86 ? -1.286 9.802 -5.899 1.00 90.44 86 LEU A O 1
ATOM 692 N N . ILE A 1 87 ? -0.856 10.836 -3.957 1.00 88.50 87 ILE A N 1
ATOM 693 C CA . ILE A 1 8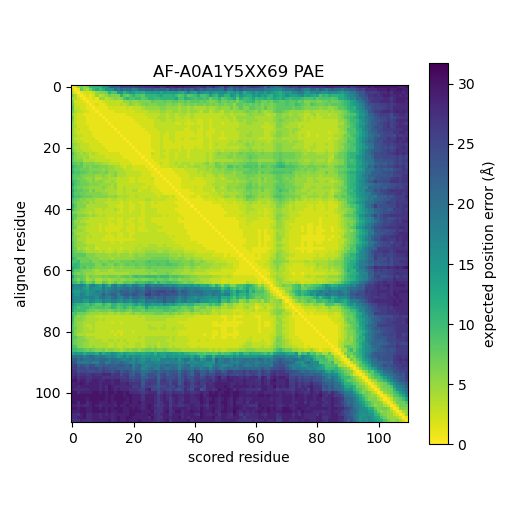7 ? -1.216 12.182 -4.435 1.00 88.50 87 ILE A CA 1
ATOM 694 C C . ILE A 1 87 ? 0.008 13.105 -4.422 1.00 88.50 87 ILE A C 1
ATOM 696 O O . ILE A 1 87 ? 0.389 13.652 -5.450 1.00 88.50 87 ILE A O 1
ATOM 700 N N . VAL A 1 88 ? 0.683 13.254 -3.276 1.00 75.56 88 VAL A N 1
ATOM 701 C CA . VAL A 1 88 ? 1.778 14.244 -3.125 1.00 75.56 88 VAL A CA 1
ATOM 702 C C . VAL A 1 88 ? 3.064 13.854 -3.875 1.00 75.56 88 VAL A C 1
ATOM 704 O O . VAL A 1 88 ? 3.880 14.711 -4.228 1.00 75.56 88 VAL A O 1
ATOM 707 N N . VAL A 1 89 ? 3.297 12.561 -4.102 1.00 63.28 89 VAL A N 1
ATOM 708 C CA . VAL A 1 89 ? 4.422 12.091 -4.936 1.00 63.28 89 VAL A CA 1
ATOM 709 C C . VAL A 1 89 ? 4.115 12.267 -6.425 1.00 63.28 89 VAL A C 1
ATOM 711 O O . VAL A 1 89 ? 5.009 12.648 -7.183 1.00 63.28 89 VAL A O 1
ATOM 714 N N . ASP A 1 90 ? 2.854 12.093 -6.819 1.00 57.50 90 ASP A N 1
ATOM 715 C CA . ASP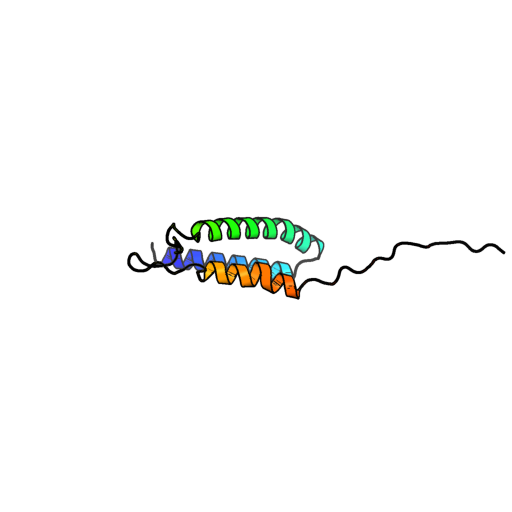 A 1 90 ? 2.402 12.234 -8.205 1.00 57.50 90 ASP A CA 1
ATOM 716 C C . ASP A 1 90 ? 2.555 13.689 -8.687 1.00 57.50 90 ASP A C 1
ATOM 718 O O . ASP A 1 90 ? 3.128 13.962 -9.739 1.00 57.50 90 ASP A O 1
ATOM 722 N N . THR A 1 91 ? 2.236 14.665 -7.825 1.00 53.25 91 THR A N 1
ATOM 723 C CA . THR A 1 91 ? 2.392 16.100 -8.139 1.00 53.25 91 THR A CA 1
ATOM 724 C C . THR A 1 91 ? 3.840 16.578 -8.295 1.00 53.25 91 THR A C 1
ATOM 726 O O . THR A 1 91 ? 4.066 17.671 -8.804 1.00 53.25 91 THR A O 1
ATOM 729 N N . ARG A 1 92 ? 4.836 15.813 -7.825 1.00 53.34 92 ARG A N 1
ATOM 730 C CA . ARG A 1 92 ? 6.268 16.145 -7.992 1.00 53.34 92 ARG A CA 1
ATOM 731 C C . ARG A 1 92 ? 6.898 15.476 -9.210 1.00 53.34 92 ARG A C 1
ATOM 733 O O . ARG A 1 92 ? 7.998 15.859 -9.596 1.00 53.34 92 ARG A O 1
ATOM 740 N N . SER A 1 93 ? 6.209 14.498 -9.791 1.00 52.72 93 SER A N 1
ATOM 741 C CA . SER A 1 93 ? 6.748 13.618 -10.825 1.00 52.72 93 SER A CA 1
ATOM 742 C C . SER A 1 93 ? 6.067 13.798 -12.173 1.00 52.72 93 SER A C 1
ATOM 744 O O . SER A 1 93 ? 6.338 13.005 -13.061 1.00 52.72 93 SER A O 1
ATOM 746 N N . THR A 1 94 ? 5.215 14.808 -12.372 1.00 49.44 94 THR A N 1
ATOM 747 C CA . THR A 1 94 ? 4.700 15.134 -13.707 1.00 49.44 94 THR A CA 1
ATOM 748 C C . THR A 1 94 ? 5.815 15.770 -14.546 1.00 49.44 94 THR A C 1
ATOM 750 O O . THR A 1 94 ? 6.104 16.955 -14.341 1.00 49.44 94 THR A O 1
ATOM 753 N N . PRO A 1 95 ? 6.446 15.073 -15.515 1.00 52.84 95 PRO A N 1
ATOM 754 C CA . PRO A 1 95 ? 7.103 15.787 -16.589 1.00 52.84 95 PRO A CA 1
ATOM 755 C C . PRO A 1 95 ? 5.994 16.494 -17.369 1.00 52.84 95 PRO A C 1
ATOM 757 O O . PRO A 1 95 ? 5.032 15.865 -17.814 1.00 52.84 95 PRO A O 1
ATOM 760 N N . THR A 1 96 ? 6.107 17.814 -17.515 1.00 52.84 96 THR A N 1
ATOM 761 C CA . THR A 1 96 ? 5.328 18.578 -18.491 1.00 52.84 96 THR A CA 1
ATOM 762 C C . THR A 1 96 ? 5.340 17.803 -19.801 1.00 52.84 96 THR A C 1
ATOM 764 O O . THR A 1 96 ? 6.404 17.596 -20.383 1.00 52.84 96 THR A O 1
ATOM 767 N N . THR A 1 97 ? 4.170 17.330 -20.232 1.00 56.88 97 THR A N 1
ATOM 768 C CA . THR A 1 97 ? 3.995 16.663 -21.520 1.00 56.88 97 THR A CA 1
ATOM 769 C C . THR A 1 97 ? 4.600 17.559 -22.591 1.00 56.88 97 THR A C 1
ATOM 771 O O . THR A 1 97 ? 4.108 18.660 -22.851 1.00 56.88 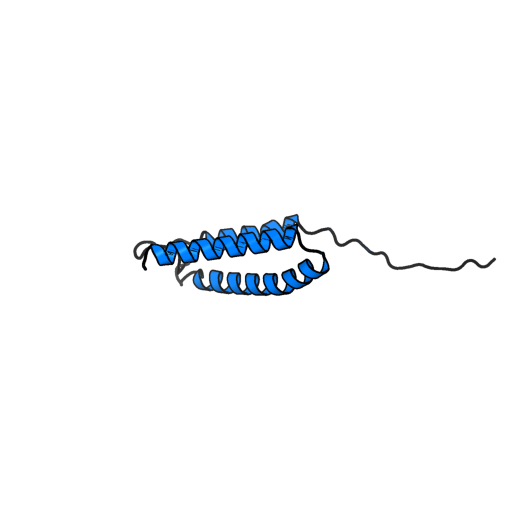97 THR A O 1
ATOM 774 N N . GLY A 1 98 ? 5.723 17.114 -23.155 1.00 53.12 98 GLY A N 1
ATOM 775 C CA . GLY A 1 98 ? 6.387 17.793 -24.248 1.00 53.12 98 GLY A CA 1
ATOM 776 C C . GLY A 1 98 ? 5.396 17.959 -25.388 1.00 53.12 98 GLY A C 1
ATOM 777 O O . GLY A 1 98 ? 4.803 16.989 -25.862 1.00 53.12 98 GLY A O 1
ATOM 778 N N . ARG A 1 99 ? 5.210 19.205 -25.826 1.00 55.34 99 ARG A N 1
ATOM 779 C CA . ARG A 1 99 ? 4.630 19.504 -27.132 1.00 55.34 99 ARG A CA 1
ATOM 780 C C . ARG A 1 99 ? 5.517 18.838 -28.182 1.00 55.34 99 ARG A C 1
ATOM 782 O O . ARG A 1 99 ? 6.508 19.414 -28.613 1.00 55.34 99 ARG A O 1
ATOM 789 N N . HIS A 1 100 ? 5.145 17.643 -28.617 1.00 51.78 100 HIS A N 1
ATOM 790 C CA . HIS A 1 100 ? 5.505 17.186 -29.946 1.00 51.78 100 HIS A CA 1
ATOM 791 C C . HIS A 1 100 ? 4.675 18.027 -30.917 1.00 51.78 100 HIS A C 1
ATOM 793 O O . HIS A 1 100 ? 3.540 17.691 -31.247 1.00 51.78 100 HIS A O 1
ATOM 799 N N . THR A 1 101 ? 5.210 19.183 -31.314 1.00 50.16 101 THR A N 1
ATOM 800 C CA . THR A 1 101 ? 4.768 19.853 -32.535 1.00 50.16 101 THR A CA 1
ATOM 801 C C . THR A 1 101 ? 5.031 18.898 -33.688 1.00 50.16 101 THR A C 1
ATOM 803 O O . THR A 1 101 ? 6.160 18.740 -34.146 1.00 50.16 101 THR A O 1
ATOM 806 N N . ALA A 1 102 ? 3.968 18.216 -34.100 1.00 50.66 102 ALA A N 1
ATOM 807 C CA . ALA A 1 102 ? 3.857 17.634 -35.417 1.00 50.66 102 ALA A CA 1
ATOM 808 C C . ALA A 1 102 ? 3.801 18.757 -36.470 1.00 50.66 102 ALA A C 1
ATOM 810 O O . ALA A 1 102 ? 3.245 19.824 -36.209 1.00 50.66 102 ALA A O 1
ATOM 811 N N . ALA A 1 103 ? 4.318 18.430 -37.656 1.00 45.59 103 ALA A N 1
ATOM 812 C CA . ALA A 1 103 ? 4.361 19.205 -38.899 1.00 45.59 103 ALA A CA 1
ATOM 813 C C . ALA A 1 103 ? 5.467 20.286 -38.951 1.00 45.59 103 ALA A C 1
ATOM 815 O O . ALA A 1 103 ? 5.525 21.188 -38.130 1.00 45.59 103 ALA A O 1
ATOM 816 N N . SER A 1 104 ? 6.386 20.278 -39.920 1.00 47.66 104 SER A N 1
ATOM 817 C CA . SER A 1 104 ? 6.136 19.995 -41.338 1.00 47.66 104 SER A CA 1
ATOM 818 C C . SER A 1 104 ? 7.381 19.464 -42.054 1.00 47.66 104 SER A C 1
ATOM 820 O O . SER A 1 104 ? 8.475 20.001 -41.897 1.00 47.66 104 SER A O 1
ATOM 822 N N . TYR A 1 105 ? 7.183 18.438 -42.881 1.00 44.69 105 TYR A N 1
ATOM 823 C CA . TYR A 1 105 ? 8.139 17.958 -43.875 1.00 44.69 105 TYR A CA 1
ATOM 824 C C . TYR A 1 105 ? 7.654 18.380 -45.278 1.00 44.69 105 TYR A C 1
ATOM 826 O O . TYR A 1 105 ? 6.553 17.997 -45.664 1.00 44.69 105 TYR A O 1
ATOM 834 N N . LEU A 1 106 ? 8.538 19.110 -45.987 1.00 44.62 106 LEU A N 1
ATOM 835 C CA . LEU A 1 106 ? 8.760 19.251 -47.451 1.00 44.62 106 LEU A CA 1
ATOM 836 C C . LEU A 1 106 ? 7.746 19.968 -48.385 1.00 44.62 106 LEU A C 1
ATOM 838 O O . LEU A 1 106 ? 6.583 20.099 -48.018 1.00 44.62 106 LEU A O 1
ATOM 842 N N . PRO A 1 107 ? 8.136 20.341 -49.644 1.00 55.34 107 PRO A N 1
ATOM 843 C CA . PRO A 1 107 ? 9.467 20.290 -50.299 1.00 55.34 107 PRO A CA 1
ATOM 844 C C . PRO A 1 107 ? 9.938 21.585 -51.007 1.00 55.34 107 PRO A C 1
ATOM 846 O O . PRO A 1 107 ? 9.175 22.501 -51.301 1.00 55.34 107 PRO A O 1
ATOM 849 N N . THR A 1 108 ? 11.225 21.588 -51.358 1.00 52.31 108 THR A N 1
ATOM 850 C CA . THR A 1 108 ? 11.904 22.498 -52.293 1.00 52.31 108 THR A CA 1
ATOM 851 C C . THR A 1 108 ? 11.426 22.284 -53.737 1.00 52.31 108 THR A C 1
ATOM 853 O O . THR A 1 108 ? 11.466 21.155 -54.225 1.00 52.31 108 THR A O 1
ATOM 856 N N . ALA A 1 109 ? 11.052 23.357 -54.441 1.00 45.94 109 ALA A N 1
ATOM 857 C CA . ALA A 1 109 ? 11.041 23.426 -55.905 1.00 45.94 109 ALA A CA 1
ATOM 858 C C . ALA A 1 109 ? 11.172 24.893 -56.354 1.00 45.94 109 ALA A C 1
ATOM 860 O O . ALA A 1 109 ? 10.392 25.741 -55.915 1.00 45.94 109 ALA A O 1
ATOM 861 N N . GLY A 1 110 ? 12.163 25.165 -57.205 1.00 49.41 110 GLY A N 1
ATOM 862 C CA . GLY A 1 110 ? 12.494 26.475 -57.769 1.00 49.41 110 GLY A CA 1
ATOM 863 C C . GLY A 1 110 ? 13.942 26.512 -58.213 1.00 49.41 110 GLY A C 1
ATOM 864 O O . GLY A 1 110 ? 14.774 26.918 -57.376 1.00 49.41 110 GLY A O 1
#

Foldseek 3Di:
DDPVVVVVVVVVVVVVVVVLVCCCVPPDPVSNVVCCVVVVVVVVVVLVVVVVQQAADPVQFGNPADDPPDTHHPPDPSVVVCCCPVPVVVVVPDDPPDPPPDDDDDDDDD

Solvent-accessible surface area (backbone atoms only — not comparable to full-atom values): 6706 Å² total; per-residue (Å²): 131,60,67,69,56,56,52,50,52,53,49,56,53,50,56,51,50,54,50,52,53,47,43,68,76,71,47,55,70,70,59,38,53,61,46,44,61,57,47,53,52,51,50,52,51,51,51,52,54,56,48,6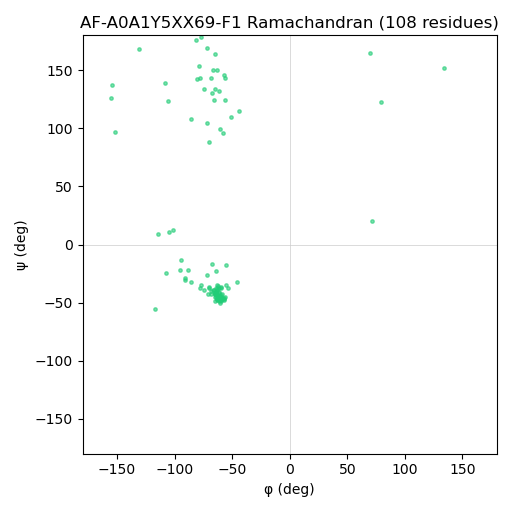2,57,46,40,57,45,100,83,46,25,19,70,61,45,54,60,100,89,54,61,37,56,57,79,40,73,66,54,54,49,47,48,48,64,70,47,60,46,51,77,75,62,65,72,77,80,74,82,78,78,76,84,88,86,87,82,91,85,133